Protein AF-A0A2D0N7J9-F1 (afdb_monomer)

Structure (mmCIF, N/CA/C/O backbone):
data_AF-A0A2D0N7J9-F1
#
_entry.id   AF-A0A2D0N7J9-F1
#
loop_
_atom_site.group_PDB
_atom_site.id
_atom_site.type_symbol
_atom_site.label_a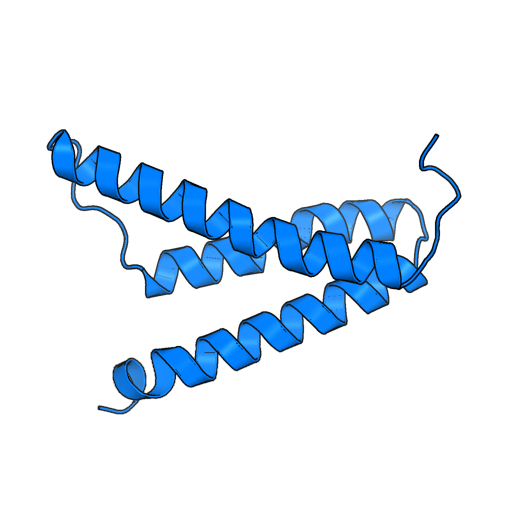tom_id
_atom_site.label_alt_id
_atom_site.label_comp_id
_atom_site.label_asym_id
_atom_site.label_entity_id
_atom_site.label_seq_id
_atom_site.pdbx_PDB_ins_code
_atom_site.Cartn_x
_atom_site.Cartn_y
_atom_site.Cartn_z
_atom_site.occupancy
_atom_site.B_iso_or_equiv
_atom_site.auth_seq_id
_atom_site.auth_comp_id
_atom_site.auth_asym_id
_atom_site.auth_atom_id
_atom_site.pdbx_PDB_model_num
ATOM 1 N N . MET A 1 1 ? -15.331 15.278 10.951 1.00 44.44 1 MET A N 1
ATOM 2 C CA . MET A 1 1 ? -16.546 14.466 11.212 1.00 44.44 1 MET A CA 1
ATOM 3 C C . MET A 1 1 ? -16.337 12.933 11.161 1.00 44.44 1 MET A C 1
ATOM 5 O O . MET A 1 1 ? -17.309 12.206 11.298 1.00 44.44 1 MET A O 1
ATOM 9 N N . LEU A 1 2 ? -15.106 12.401 11.024 1.00 53.06 2 LEU A N 1
ATOM 10 C CA . LEU A 1 2 ? -14.839 10.944 10.914 1.00 53.06 2 LEU A CA 1
ATOM 11 C C . LEU A 1 2 ? -14.427 10.249 12.234 1.00 53.06 2 LEU A C 1
ATOM 13 O O . LEU A 1 2 ? -14.124 9.061 12.228 1.00 53.06 2 LEU A O 1
ATOM 17 N N . LYS A 1 3 ? -14.395 10.970 13.365 1.00 51.78 3 LYS A N 1
ATOM 18 C CA . LYS A 1 3 ? -13.728 10.524 14.606 1.00 51.78 3 LYS A CA 1
ATOM 19 C C . LYS A 1 3 ? -14.392 9.315 15.303 1.00 51.78 3 LYS A C 1
ATOM 21 O O . LYS A 1 3 ? -13.697 8.631 16.035 1.00 51.78 3 LYS A O 1
ATOM 26 N N . ASN A 1 4 ? -15.661 8.995 15.013 1.00 55.97 4 ASN A N 1
ATOM 27 C CA . ASN A 1 4 ? -16.409 7.923 15.702 1.00 55.97 4 ASN A CA 1
ATOM 28 C C . ASN A 1 4 ? -16.928 6.783 14.806 1.00 55.97 4 ASN A C 1
ATOM 30 O O . ASN A 1 4 ? -17.618 5.902 15.307 1.00 55.97 4 ASN A O 1
ATOM 34 N N . ARG A 1 5 ? -16.627 6.752 13.499 1.00 63.94 5 ARG A N 1
ATOM 35 C CA . ARG A 1 5 ? -17.115 5.657 12.639 1.00 63.94 5 ARG A CA 1
ATOM 36 C C . ARG A 1 5 ? -16.149 4.474 12.664 1.00 63.94 5 ARG A C 1
ATOM 38 O O . ARG A 1 5 ? -15.282 4.350 11.803 1.00 63.94 5 ARG A O 1
ATOM 45 N N . ASN A 1 6 ? -16.271 3.653 13.701 1.00 74.94 6 ASN A N 1
ATOM 46 C CA . ASN A 1 6 ? -15.563 2.382 13.838 1.00 74.94 6 ASN A CA 1
ATOM 47 C C . ASN A 1 6 ? -16.386 1.255 13.198 1.00 74.94 6 ASN A C 1
ATOM 49 O O . ASN A 1 6 ? -16.875 0.365 13.885 1.00 74.94 6 ASN A O 1
ATOM 53 N N . GLU A 1 7 ? -16.569 1.333 11.883 1.00 85.69 7 GLU A N 1
ATOM 54 C CA . GLU A 1 7 ? -17.366 0.373 11.122 1.00 85.69 7 GLU A CA 1
ATOM 55 C C . GLU A 1 7 ? -16.453 -0.477 10.244 1.00 85.69 7 GLU A C 1
ATOM 57 O O . GLU A 1 7 ? -15.610 0.059 9.518 1.00 85.69 7 GLU A O 1
ATOM 62 N N . ILE A 1 8 ? -16.663 -1.797 10.243 1.00 86.69 8 ILE A N 1
ATOM 63 C CA . ILE A 1 8 ? -15.895 -2.737 9.406 1.00 86.69 8 ILE A CA 1
ATOM 64 C C . ILE A 1 8 ? -15.914 -2.306 7.934 1.00 86.69 8 ILE A C 1
ATOM 66 O O . ILE A 1 8 ? -14.876 -2.323 7.274 1.00 86.69 8 ILE A O 1
ATOM 70 N N . TRP A 1 9 ? -17.068 -1.853 7.433 1.00 87.50 9 TRP A N 1
ATOM 71 C CA . TRP A 1 9 ? -17.249 -1.430 6.042 1.00 87.50 9 TRP A CA 1
ATOM 72 C C . TRP A 1 9 ? -16.318 -0.296 5.611 1.00 87.50 9 TRP A C 1
ATOM 74 O O . TRP A 1 9 ? -15.869 -0.287 4.469 1.00 87.50 9 TRP A O 1
ATOM 84 N N . ILE A 1 10 ? -15.968 0.628 6.511 1.00 88.38 10 ILE A N 1
ATOM 85 C CA . ILE A 1 10 ? -15.011 1.700 6.195 1.00 88.38 10 ILE A CA 1
ATOM 86 C C . ILE A 1 10 ? -13.627 1.102 5.960 1.00 88.38 10 ILE A C 1
ATOM 88 O O . ILE A 1 10 ? -12.955 1.458 4.996 1.00 88.38 10 ILE A O 1
ATOM 92 N N . GLY A 1 11 ? -13.232 0.156 6.811 1.00 87.06 11 GLY A N 1
ATOM 93 C CA . GLY A 1 11 ? -12.014 -0.625 6.635 1.00 87.06 11 GLY A CA 1
ATOM 94 C C . GLY A 1 11 ? -11.969 -1.363 5.304 1.00 87.06 11 GLY A C 1
ATOM 95 O O . GLY A 1 11 ? -10.961 -1.301 4.607 1.00 87.06 11 GLY A O 1
ATOM 96 N N . LEU A 1 12 ? -13.078 -2.013 4.938 1.00 90.00 12 LEU A N 1
ATOM 97 C CA . LEU A 1 12 ? -13.203 -2.748 3.679 1.00 90.00 12 LEU A CA 1
ATOM 98 C C . LEU A 1 12 ? -13.042 -1.819 2.469 1.00 90.00 12 LEU A C 1
ATOM 100 O O . LEU A 1 12 ? -12.226 -2.079 1.591 1.00 90.00 12 LEU A O 1
ATOM 104 N N . VAL A 1 13 ? -13.779 -0.708 2.434 1.00 92.06 13 VAL A N 1
ATOM 105 C CA . VAL A 1 13 ? -13.733 0.234 1.307 1.00 92.06 13 VAL A CA 1
ATOM 106 C C . VAL A 1 13 ? -12.350 0.869 1.179 1.00 92.06 13 VAL A C 1
ATOM 108 O 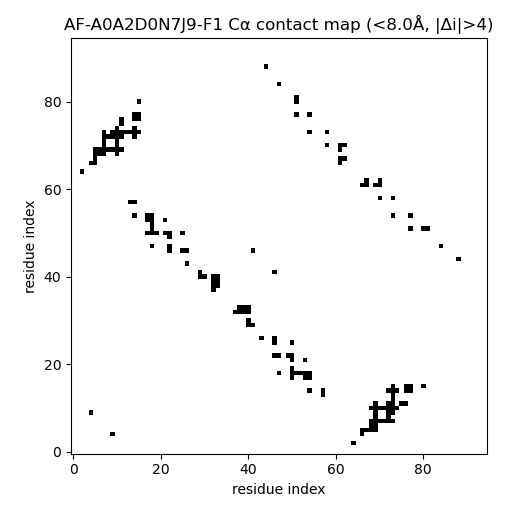O . VAL A 1 13 ? -11.812 0.937 0.079 1.00 92.06 13 VAL A O 1
ATOM 111 N N . VAL A 1 14 ? -11.742 1.293 2.289 1.00 90.94 14 VAL A N 1
ATOM 112 C CA . VAL A 1 14 ? -10.398 1.892 2.272 1.00 90.94 14 VAL A CA 1
ATOM 113 C C . VAL A 1 14 ? -9.345 0.864 1.860 1.00 90.94 14 VAL A C 1
ATOM 115 O O . VAL A 1 14 ? -8.519 1.162 1.003 1.00 90.94 14 VAL A O 1
ATOM 118 N N . GLY A 1 15 ? -9.401 -0.348 2.418 1.00 88.75 15 GLY A N 1
ATOM 119 C CA . GLY A 1 15 ? -8.471 -1.429 2.092 1.00 88.75 15 GLY A CA 1
ATOM 120 C C . GLY A 1 15 ? -8.609 -1.949 0.660 1.00 88.75 15 GLY A C 1
ATOM 121 O O . GLY A 1 15 ? -7.659 -2.542 0.155 1.00 88.75 15 GLY A O 1
ATOM 122 N N . LEU A 1 16 ? -9.758 -1.712 0.013 1.00 91.62 16 LEU A N 1
ATOM 123 C CA . LEU A 1 16 ? -9.999 -2.033 -1.392 1.00 91.62 16 LEU A CA 1
ATOM 124 C C . LEU A 1 16 ? -9.552 -0.900 -2.332 1.00 91.62 16 LEU A C 1
ATOM 126 O O . LEU A 1 16 ? -8.809 -1.119 -3.286 1.00 91.62 16 LEU A O 1
ATOM 130 N N . LEU A 1 17 ? -10.022 0.321 -2.073 1.00 92.94 17 LEU A N 1
ATOM 131 C CA . LEU A 1 17 ? -9.806 1.456 -2.969 1.00 92.94 17 LEU A CA 1
ATOM 132 C C . LEU A 1 17 ? -8.354 1.922 -2.970 1.00 92.94 17 LEU A C 1
ATOM 134 O O . LEU A 1 17 ? -7.849 2.313 -4.020 1.00 92.94 17 LEU A O 1
ATOM 138 N N . LEU A 1 18 ? -7.679 1.892 -1.819 1.00 92.44 18 LEU A N 1
ATOM 139 C CA . LEU A 1 18 ? -6.329 2.431 -1.716 1.00 92.44 18 LEU A CA 1
ATOM 140 C C . LEU A 1 18 ? -5.317 1.634 -2.563 1.00 92.44 18 LEU A C 1
ATOM 142 O O . LEU A 1 18 ? -4.617 2.270 -3.353 1.00 92.44 18 LEU A O 1
ATOM 146 N N . PRO A 1 19 ? -5.257 0.285 -2.506 1.00 90.94 19 PRO A N 1
ATOM 147 C CA . PRO A 1 19 ? -4.375 -0.481 -3.384 1.00 90.94 19 PRO A CA 1
ATOM 148 C C . PRO A 1 19 ? -4.795 -0.392 -4.849 1.00 90.94 19 PRO A C 1
ATOM 150 O O . PRO A 1 19 ? -3.934 -0.310 -5.718 1.00 90.94 19 PRO A O 1
ATOM 153 N N . PHE A 1 20 ? -6.100 -0.361 -5.141 1.00 91.81 20 PHE A N 1
ATOM 154 C CA . PHE A 1 20 ? -6.596 -0.251 -6.514 1.00 91.81 20 PHE A CA 1
ATOM 155 C C . PHE A 1 20 ? -6.142 1.051 -7.186 1.00 91.81 20 PHE A C 1
ATOM 157 O O . PHE A 1 20 ? -5.503 1.033 -8.239 1.00 91.81 20 PHE A O 1
ATOM 164 N N . VAL A 1 21 ? -6.429 2.185 -6.544 1.00 94.62 21 VAL A N 1
ATOM 165 C CA . VAL A 1 21 ? -6.048 3.511 -7.044 1.00 94.62 21 VAL A CA 1
ATOM 166 C C . VAL A 1 21 ? -4.530 3.672 -7.014 1.00 94.62 21 VAL A C 1
ATOM 168 O O . VAL A 1 21 ? -3.946 4.162 -7.977 1.00 94.62 21 VAL A O 1
ATOM 171 N N . GLY A 1 22 ? -3.873 3.208 -5.948 1.00 92.94 22 GLY A N 1
ATOM 172 C CA . GLY A 1 22 ? -2.420 3.238 -5.822 1.00 92.94 22 GLY A CA 1
ATOM 173 C C . GLY A 1 22 ? -1.717 2.489 -6.953 1.00 92.94 22 GLY A C 1
ATOM 174 O O . GLY A 1 22 ? -0.780 3.018 -7.544 1.00 92.94 22 GLY A O 1
ATOM 175 N N . TYR A 1 23 ? -2.204 1.301 -7.316 1.00 93.25 23 TYR A N 1
ATOM 176 C CA . TYR A 1 23 ? -1.661 0.531 -8.432 1.00 93.25 23 TYR A CA 1
ATOM 177 C C . TYR A 1 23 ? -1.848 1.244 -9.775 1.00 93.25 23 TYR A C 1
ATOM 179 O O . TYR A 1 23 ? -0.895 1.345 -10.544 1.00 93.25 23 TYR A O 1
ATOM 187 N N . ALA A 1 24 ? -3.041 1.787 -10.043 1.00 93.75 24 ALA A N 1
ATOM 188 C CA . ALA A 1 24 ? -3.315 2.513 -11.284 1.00 93.75 24 ALA A CA 1
ATOM 189 C C . ALA A 1 24 ? -2.414 3.751 -11.449 1.00 93.75 24 ALA A C 1
ATOM 191 O O . ALA A 1 24 ? -1.882 3.999 -12.534 1.00 93.75 24 ALA A O 1
ATOM 192 N N . LEU A 1 25 ? -2.197 4.502 -10.363 1.00 94.94 25 LEU A N 1
ATOM 193 C CA . LEU A 1 25 ? -1.288 5.650 -10.351 1.00 94.94 25 LEU A CA 1
ATOM 194 C C . LEU A 1 25 ? 0.169 5.231 -10.564 1.00 94.94 25 LEU A C 1
ATOM 196 O O . LEU A 1 25 ? 0.872 5.850 -11.359 1.00 94.94 25 LEU A O 1
ATOM 200 N N . LEU A 1 26 ? 0.618 4.169 -9.890 1.00 93.81 26 LEU A N 1
ATOM 201 C CA . LEU A 1 26 ? 1.972 3.639 -10.045 1.00 93.81 26 LEU A CA 1
ATOM 202 C C . LEU A 1 26 ? 2.240 3.134 -11.466 1.00 93.81 26 LEU A C 1
ATOM 204 O O . LEU A 1 26 ? 3.325 3.363 -11.999 1.00 93.81 26 LEU A O 1
ATOM 208 N N . LEU A 1 27 ? 1.258 2.476 -12.085 1.00 93.88 27 LEU A N 1
ATOM 209 C CA . LEU A 1 27 ? 1.352 2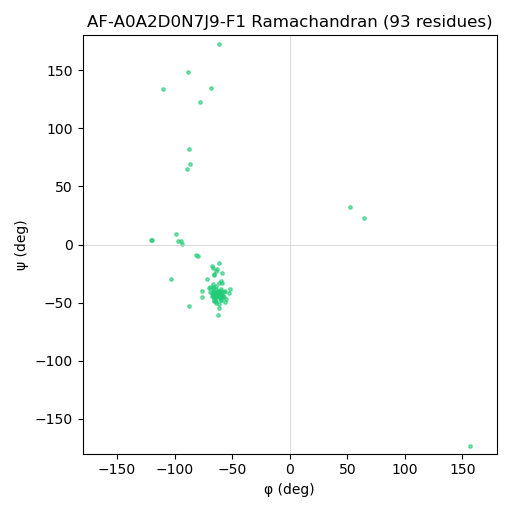.018 -13.468 1.00 93.88 27 LEU A CA 1
ATOM 210 C C . LEU A 1 27 ? 1.460 3.208 -14.424 1.00 93.88 27 LEU A C 1
ATOM 212 O O . LEU A 1 27 ? 2.400 3.276 -15.207 1.00 93.88 27 LEU A O 1
ATOM 216 N N . SER A 1 28 ? 0.577 4.197 -14.268 1.00 93.75 28 SER A N 1
ATOM 217 C CA . SER A 1 28 ? 0.588 5.421 -15.080 1.00 93.75 28 SER A CA 1
ATOM 218 C C . SER A 1 28 ? 1.911 6.187 -14.947 1.00 93.75 28 SER A C 1
ATOM 220 O O . SER A 1 28 ? 2.447 6.691 -15.931 1.00 93.75 28 SER A O 1
ATOM 222 N N . ALA A 1 29 ? 2.470 6.252 -13.734 1.00 93.44 29 ALA A N 1
ATOM 223 C CA . ALA A 1 29 ? 3.769 6.868 -13.483 1.00 93.44 29 ALA A CA 1
ATOM 224 C C . ALA A 1 29 ? 4.915 6.086 -14.146 1.00 93.44 29 ALA A C 1
ATOM 226 O O . ALA A 1 29 ? 5.818 6.686 -14.727 1.00 93.44 29 ALA A O 1
ATOM 227 N N . SER A 1 30 ? 4.870 4.753 -14.095 1.00 92.69 30 SER A N 1
ATOM 228 C CA . SER A 1 30 ? 5.841 3.894 -14.777 1.00 92.69 30 SER A CA 1
ATOM 229 C C . SER A 1 30 ? 5.782 4.064 -16.297 1.00 92.69 30 SER A C 1
ATOM 231 O O . SER A 1 30 ? 6.824 4.215 -16.934 1.00 92.69 30 SER A O 1
ATOM 233 N N . ASP A 1 31 ? 4.583 4.101 -16.875 1.00 92.81 31 ASP A N 1
ATOM 234 C CA . ASP A 1 31 ? 4.387 4.312 -18.311 1.00 92.81 31 ASP A CA 1
ATOM 235 C C . ASP A 1 31 ? 4.867 5.701 -18.740 1.00 92.81 31 ASP A C 1
ATOM 237 O O . ASP A 1 31 ? 5.507 5.850 -19.780 1.00 92.81 31 ASP A O 1
ATOM 241 N N . TYR A 1 32 ? 4.635 6.724 -17.914 1.00 94.00 32 TYR A N 1
ATOM 242 C CA . TYR A 1 32 ? 5.161 8.066 -18.153 1.00 94.00 32 TYR A CA 1
ATOM 243 C C . TYR A 1 32 ? 6.697 8.087 -18.203 1.00 94.00 32 TYR A C 1
ATOM 245 O O . TYR A 1 32 ? 7.266 8.731 -19.084 1.00 94.00 32 TYR A O 1
ATOM 253 N N . ILE A 1 33 ? 7.376 7.364 -17.304 1.00 93.12 33 ILE A N 1
ATOM 254 C CA . ILE A 1 33 ? 8.846 7.248 -17.300 1.00 93.12 33 ILE A CA 1
ATOM 255 C C . ILE A 1 33 ? 9.346 6.619 -18.606 1.00 93.12 33 ILE A C 1
ATOM 257 O O . ILE A 1 33 ? 10.284 7.143 -19.210 1.00 93.12 33 ILE A O 1
ATOM 261 N N . ILE A 1 34 ? 8.702 5.535 -19.053 1.00 92.81 34 ILE A N 1
ATOM 262 C CA . ILE A 1 34 ? 9.062 4.826 -20.289 1.00 92.81 34 ILE A CA 1
ATOM 263 C C . ILE A 1 34 ? 8.851 5.734 -21.507 1.00 92.81 34 ILE A C 1
ATOM 265 O O . ILE A 1 34 ? 9.769 5.919 -22.302 1.00 92.81 34 ILE A O 1
ATOM 269 N N . ASN A 1 35 ? 7.673 6.350 -21.629 1.00 93.88 35 ASN A N 1
ATOM 270 C CA . ASN A 1 35 ? 7.300 7.157 -22.795 1.00 93.88 35 ASN A CA 1
AT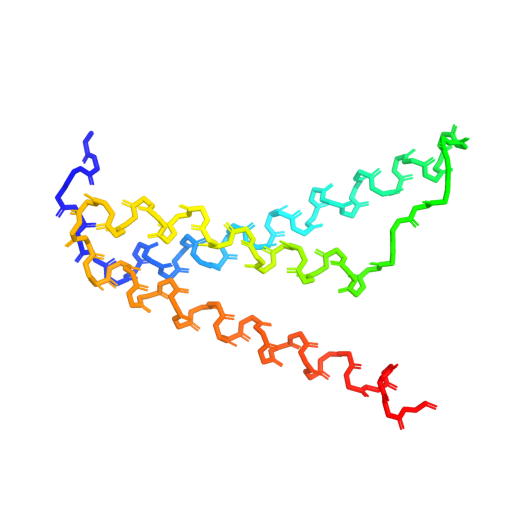OM 271 C C . ASN A 1 35 ? 8.145 8.430 -22.954 1.00 93.88 35 ASN A C 1
ATOM 273 O O . ASN A 1 35 ? 8.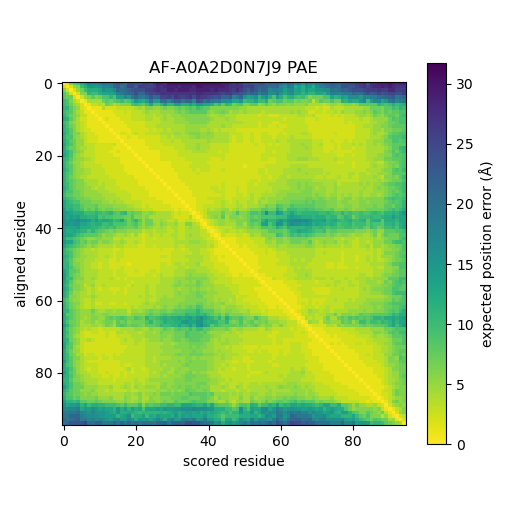298 8.928 -24.066 1.00 93.88 35 ASN A O 1
ATOM 277 N N . ASN A 1 36 ? 8.712 8.949 -21.862 1.00 95.12 36 ASN A N 1
ATOM 278 C CA . ASN A 1 36 ? 9.578 10.130 -21.881 1.00 95.12 36 ASN A CA 1
ATOM 279 C C . ASN A 1 36 ? 11.078 9.785 -21.868 1.00 95.12 36 ASN A C 1
ATOM 281 O O . ASN A 1 36 ? 11.898 10.684 -21.697 1.00 95.12 36 ASN A O 1
ATOM 285 N N . ASN A 1 37 ? 11.456 8.508 -22.028 1.00 89.94 37 ASN A N 1
ATOM 286 C CA . ASN A 1 37 ? 12.848 8.039 -21.944 1.00 89.94 37 ASN A CA 1
ATOM 287 C C . ASN A 1 37 ? 13.573 8.477 -20.652 1.00 89.94 37 ASN A C 1
ATOM 289 O O . ASN A 1 37 ? 14.783 8.698 -20.649 1.00 89.94 37 ASN A O 1
ATOM 293 N N . LEU A 1 38 ? 12.843 8.596 -19.537 1.00 90.62 38 LEU A N 1
ATOM 294 C CA . LEU A 1 38 ? 13.402 9.009 -18.240 1.00 90.62 38 LEU A CA 1
ATOM 295 C C . LEU A 1 38 ? 14.088 7.849 -17.498 1.00 90.62 38 LEU A C 1
ATOM 297 O O . LEU A 1 38 ? 14.734 8.061 -16.474 1.00 90.62 38 LEU A O 1
ATOM 301 N N . GLY A 1 39 ? 13.944 6.621 -18.000 1.00 89.25 39 GLY A N 1
ATOM 302 C CA . GLY A 1 39 ? 14.561 5.418 -17.457 1.00 89.25 39 GLY A CA 1
ATOM 303 C C . GLY A 1 39 ? 13.797 4.154 -17.842 1.00 89.25 39 GLY A C 1
ATOM 304 O O . GLY A 1 39 ? 12.840 4.188 -18.615 1.00 89.25 39 GLY A O 1
ATOM 305 N N . SER A 1 40 ? 14.203 3.021 -17.271 1.00 81.75 40 SER A N 1
ATOM 306 C CA . SER A 1 40 ? 13.426 1.785 -17.350 1.00 81.75 40 SER A CA 1
ATOM 307 C C . SER A 1 40 ? 12.266 1.846 -16.354 1.00 81.75 40 SER A C 1
ATOM 309 O O . SER A 1 40 ? 12.507 2.007 -15.155 1.00 81.75 40 SER A O 1
ATOM 311 N N . GLY A 1 41 ? 11.026 1.701 -16.824 1.00 86.00 41 GLY A N 1
ATOM 312 C CA . GLY A 1 41 ? 9.859 1.617 -15.944 1.00 86.00 41 GLY A CA 1
ATOM 313 C C . GLY A 1 41 ? 9.903 0.413 -14.995 1.00 86.00 41 GLY A C 1
ATOM 314 O O . GLY A 1 41 ? 10.768 -0.464 -15.076 1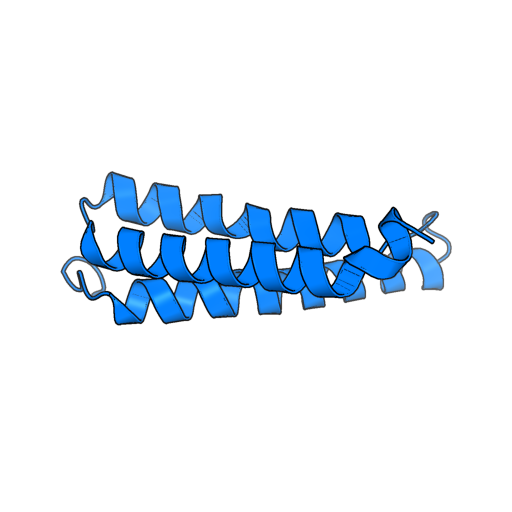.00 86.00 41 GLY A O 1
ATOM 315 N N . PHE A 1 42 ? 8.951 0.359 -14.071 1.00 88.50 42 PHE A N 1
ATOM 316 C CA . PHE A 1 42 ? 8.876 -0.688 -13.059 1.00 88.50 42 PHE A CA 1
ATOM 317 C C . PHE A 1 42 ? 8.088 -1.900 -13.550 1.00 88.50 42 PHE A C 1
ATOM 319 O O . PHE A 1 42 ? 7.122 -1.795 -14.302 1.00 88.50 42 PHE A O 1
ATOM 326 N N . ARG A 1 43 ? 8.468 -3.089 -13.069 1.00 87.38 43 ARG A N 1
ATOM 327 C CA . ARG A 1 43 ? 7.727 -4.315 -13.383 1.00 87.38 43 ARG A CA 1
ATOM 328 C C . ARG A 1 43 ? 6.345 -4.283 -12.704 1.00 87.38 43 ARG A C 1
ATOM 330 O O . ARG A 1 43 ? 6.298 -4.053 -11.491 1.00 87.38 43 ARG A O 1
ATOM 337 N N . PRO A 1 44 ? 5.253 -4.643 -13.406 1.00 86.56 44 PRO A N 1
ATOM 338 C CA . PRO A 1 44 ? 3.894 -4.651 -12.847 1.00 86.56 44 PRO A CA 1
A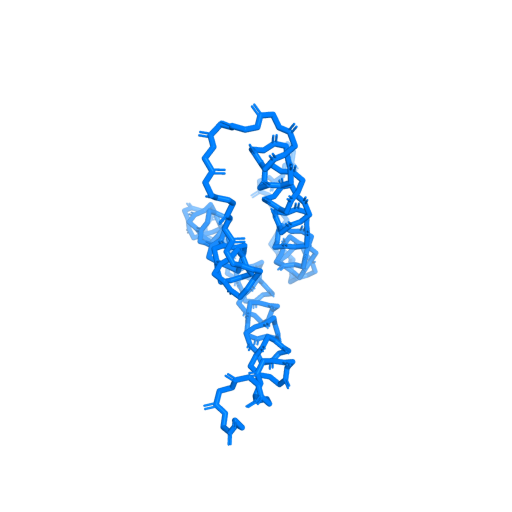TOM 339 C C . PRO A 1 44 ? 3.764 -5.435 -11.533 1.00 86.56 44 PRO A C 1
ATOM 341 O O . PRO A 1 44 ? 3.116 -4.989 -10.591 1.00 86.56 44 PRO A O 1
ATOM 344 N N . ARG A 1 45 ? 4.474 -6.566 -11.419 1.00 84.56 45 ARG A N 1
ATOM 345 C CA . ARG A 1 45 ? 4.523 -7.393 -10.201 1.00 84.56 45 ARG A CA 1
ATOM 346 C C . ARG A 1 45 ? 5.000 -6.627 -8.959 1.00 84.56 45 ARG A C 1
ATOM 348 O O . ARG A 1 45 ? 4.439 -6.795 -7.882 1.00 84.56 45 ARG A O 1
ATOM 355 N N . SER A 1 46 ? 6.013 -5.774 -9.115 1.00 88.88 46 SER A N 1
ATOM 356 C CA . SER A 1 46 ? 6.596 -4.985 -8.026 1.00 88.88 46 SER A CA 1
ATOM 357 C C . SER A 1 46 ? 5.690 -3.812 -7.667 1.00 88.88 46 SER A C 1
ATOM 359 O O . SER A 1 46 ? 5.477 -3.549 -6.488 1.00 88.88 46 SER A O 1
ATOM 361 N N . LEU A 1 47 ? 5.099 -3.160 -8.674 1.00 90.94 47 LEU A N 1
ATOM 362 C CA . LEU A 1 47 ? 4.124 -2.089 -8.467 1.00 90.94 47 LEU A CA 1
ATOM 363 C C . LEU A 1 47 ? 2.891 -2.582 -7.708 1.00 90.94 47 LEU A C 1
ATOM 365 O O . LEU A 1 47 ? 2.404 -1.891 -6.819 1.00 90.94 47 LEU A O 1
ATOM 369 N N . ALA A 1 48 ? 2.418 -3.790 -8.010 1.00 88.19 48 ALA A N 1
ATOM 370 C CA . ALA A 1 48 ? 1.279 -4.377 -7.320 1.00 88.19 48 ALA A CA 1
ATOM 371 C C . ALA A 1 48 ? 1.583 -4.680 -5.841 1.00 88.19 48 ALA A C 1
ATOM 373 O O . ALA A 1 48 ? 0.758 -4.374 -4.986 1.00 88.19 48 ALA A O 1
ATOM 374 N N . LEU A 1 49 ? 2.782 -5.178 -5.508 1.00 89.25 49 LEU A N 1
ATOM 375 C CA . LEU A 1 49 ? 3.200 -5.334 -4.106 1.00 89.25 49 LEU A CA 1
ATOM 376 C C . LEU A 1 49 ? 3.278 -3.987 -3.377 1.00 89.25 49 LEU A C 1
ATOM 378 O O . LEU A 1 49 ? 2.769 -3.863 -2.266 1.00 89.25 49 LEU A O 1
ATOM 382 N N . ILE A 1 50 ? 3.865 -2.966 -4.010 1.00 91.31 50 ILE A N 1
ATOM 383 C CA . ILE A 1 50 ? 3.937 -1.613 -3.439 1.00 91.31 50 ILE A CA 1
ATOM 384 C C . ILE A 1 50 ? 2.527 -1.066 -3.193 1.00 91.31 50 ILE A C 1
ATOM 386 O O . ILE A 1 50 ? 2.266 -0.506 -2.130 1.00 91.31 50 ILE A O 1
ATOM 390 N N . ALA A 1 51 ? 1.603 -1.277 -4.131 1.00 91.19 51 ALA A N 1
ATOM 391 C CA . ALA A 1 51 ? 0.219 -0.851 -3.994 1.00 91.19 51 ALA A CA 1
ATOM 392 C C . ALA A 1 51 ? -0.494 -1.534 -2.815 1.00 91.19 51 ALA A C 1
ATOM 394 O O . ALA A 1 51 ? -1.192 -0.864 -2.059 1.00 91.19 51 ALA A O 1
ATOM 395 N N . VAL A 1 52 ? -0.276 -2.835 -2.599 1.00 90.12 52 VAL A N 1
ATOM 396 C CA . VAL A 1 52 ? -0.795 -3.547 -1.416 1.00 90.12 52 VAL A CA 1
ATOM 397 C C . V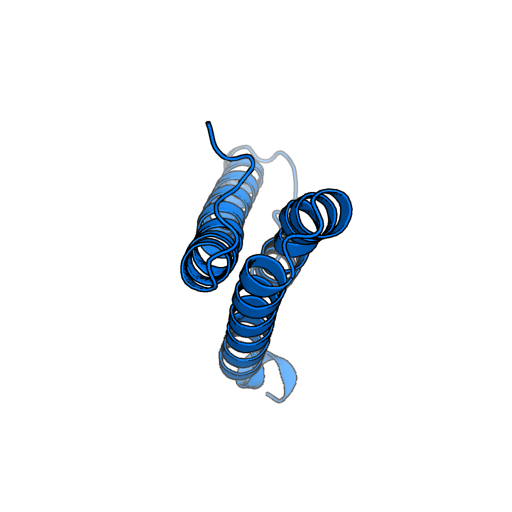AL A 1 52 ? -0.193 -2.972 -0.129 1.00 90.12 52 VAL A C 1
ATOM 399 O O . VAL A 1 52 ? -0.915 -2.738 0.841 1.00 90.12 52 VAL A O 1
ATOM 402 N N . CYS A 1 53 ? 1.107 -2.663 -0.125 1.00 90.81 53 CYS A N 1
ATOM 403 C CA . CYS A 1 53 ? 1.787 -2.050 1.019 1.00 90.81 53 CYS A CA 1
ATOM 404 C C . CYS A 1 53 ? 1.256 -0.652 1.376 1.00 90.81 53 CYS A C 1
ATOM 406 O O . CYS A 1 53 ? 1.403 -0.232 2.525 1.00 90.81 53 CYS A O 1
ATOM 408 N N . LEU A 1 54 ? 0.587 0.061 0.461 1.00 90.75 54 LEU A N 1
ATOM 409 C CA . LEU A 1 54 ? -0.041 1.348 0.786 1.00 90.75 54 LEU A CA 1
ATOM 410 C C . LEU A 1 54 ? -1.086 1.220 1.901 1.00 90.75 54 LEU A C 1
ATOM 412 O O . LEU A 1 54 ? -1.285 2.185 2.638 1.00 90.75 54 LEU A O 1
ATOM 416 N N . ASN A 1 55 ? -1.680 0.037 2.110 1.00 89.88 55 ASN A N 1
ATOM 417 C CA . ASN A 1 55 ? -2.609 -0.211 3.218 1.00 89.88 55 ASN A CA 1
ATOM 418 C C . ASN A 1 55 ? -1.973 -0.036 4.609 1.00 89.88 55 ASN A C 1
ATOM 420 O O . ASN A 1 55 ? -2.697 0.160 5.585 1.00 89.88 55 ASN A O 1
ATOM 424 N N . ILE A 1 56 ? -0.641 0.001 4.727 1.00 90.00 56 ILE A N 1
ATOM 425 C CA . ILE A 1 56 ? 0.042 0.330 5.989 1.00 90.00 56 ILE A CA 1
ATOM 426 C C . ILE A 1 56 ? -0.313 1.753 6.460 1.00 90.00 56 ILE A C 1
ATOM 428 O O . ILE A 1 56 ? -0.437 1.999 7.661 1.00 90.00 56 ILE A O 1
ATOM 432 N N . ILE A 1 57 ? -0.546 2.686 5.531 1.00 91.50 57 ILE A N 1
ATOM 433 C CA . ILE A 1 57 ? -0.889 4.079 5.843 1.00 91.50 57 ILE A CA 1
ATOM 434 C C . ILE A 1 57 ? -2.217 4.162 6.621 1.00 91.50 57 ILE A C 1
ATOM 436 O O . ILE A 1 57 ? -2.203 4.628 7.766 1.00 91.50 57 ILE A O 1
ATOM 440 N N . PRO A 1 58 ? -3.367 3.698 6.087 1.00 87.75 58 PRO A N 1
ATOM 441 C CA . PRO A 1 58 ? -4.618 3.704 6.836 1.00 87.75 58 PRO A CA 1
ATOM 442 C C . PRO A 1 58 ? -4.585 2.760 8.041 1.00 87.75 58 PRO A C 1
ATOM 444 O O . PRO A 1 58 ? -5.266 3.043 9.023 1.00 87.75 58 PRO A O 1
ATOM 447 N N . MET A 1 59 ? -3.771 1.696 8.029 1.00 88.94 59 MET A N 1
ATOM 448 C CA . MET A 1 59 ? -3.585 0.830 9.198 1.00 88.94 59 MET A CA 1
ATOM 449 C C . MET A 1 59 ? -3.047 1.614 10.402 1.00 88.94 59 MET A C 1
ATOM 451 O O . MET A 1 59 ? -3.637 1.549 11.481 1.00 88.94 59 MET A O 1
ATOM 455 N N . ASN A 1 60 ? -2.002 2.426 10.214 1.00 89.81 60 ASN A N 1
ATOM 456 C CA . ASN A 1 60 ? -1.458 3.286 11.271 1.00 89.81 60 ASN A CA 1
ATOM 457 C C . ASN A 1 60 ? -2.468 4.355 11.730 1.00 89.81 60 ASN A C 1
ATOM 459 O O . ASN A 1 60 ? -2.570 4.667 12.921 1.00 89.81 60 ASN A O 1
ATOM 463 N N . VAL A 1 61 ? -3.273 4.892 10.807 1.00 88.94 61 VAL A N 1
ATOM 464 C CA . VAL A 1 61 ? -4.333 5.860 11.140 1.00 88.94 61 VAL A CA 1
ATOM 465 C C . VAL A 1 61 ? -5.453 5.213 11.962 1.00 88.94 61 VAL A C 1
ATOM 467 O O . VAL A 1 61 ? -5.896 5.795 12.950 1.00 88.94 61 VAL A O 1
ATOM 470 N N . PHE A 1 62 ? -5.917 4.017 11.600 1.00 87.12 62 PHE A N 1
ATOM 471 C CA . PHE A 1 62 ? -6.955 3.310 12.355 1.00 87.12 62 PHE A CA 1
ATOM 472 C C . PHE A 1 62 ? -6.450 2.824 13.713 1.00 87.12 62 PHE A C 1
ATOM 474 O O . PHE A 1 62 ? -7.186 2.918 14.698 1.00 87.12 62 PHE A O 1
ATOM 481 N N . MET A 1 63 ? -5.191 2.387 13.789 1.00 86.62 63 MET A N 1
ATOM 482 C CA . MET A 1 63 ? -4.554 1.960 15.033 1.00 86.62 63 MET A CA 1
ATOM 483 C C . MET A 1 63 ? -4.414 3.122 16.024 1.00 86.62 63 MET A C 1
ATOM 485 O O . MET A 1 63 ? -4.862 3.006 17.162 1.00 86.62 63 MET A O 1
ATOM 489 N N . SER A 1 64 ? -3.902 4.278 15.583 1.00 86.88 64 SER A N 1
ATOM 490 C CA . SER A 1 64 ? -3.776 5.476 16.436 1.00 86.88 64 SER A CA 1
ATOM 491 C C . SER A 1 64 ? -5.119 6.044 16.911 1.00 86.88 64 SER A C 1
ATOM 493 O O . SER A 1 64 ? -5.183 6.716 17.937 1.00 86.88 64 SER A O 1
ATOM 495 N N . ARG A 1 65 ? -6.211 5.758 16.191 1.00 86.25 65 ARG A N 1
ATOM 496 C CA . ARG A 1 65 ? -7.577 6.175 16.548 1.00 86.25 65 ARG A CA 1
ATOM 497 C C . ARG A 1 65 ? -8.358 5.128 17.347 1.00 86.25 65 ARG A C 1
ATOM 499 O O . ARG A 1 65 ? -9.526 5.369 17.643 1.00 86.25 65 ARG A O 1
ATOM 506 N N . GLY A 1 66 ? -7.767 3.973 17.662 1.00 83.81 66 GLY A N 1
ATOM 507 C CA . GLY A 1 66 ? -8.455 2.883 18.364 1.00 83.81 66 GLY A CA 1
ATOM 508 C C . GLY A 1 66 ? -9.618 2.263 17.574 1.00 83.81 66 GLY A C 1
ATOM 509 O 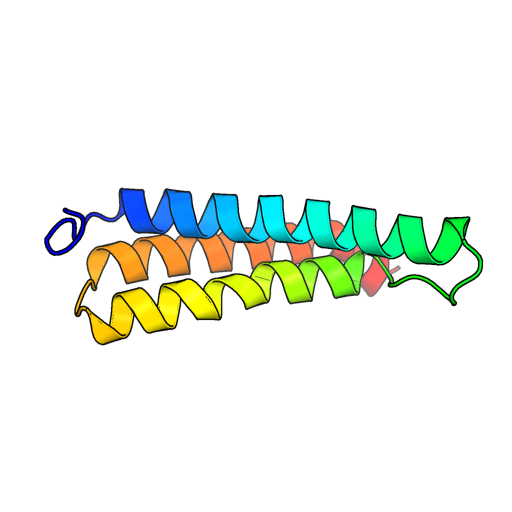O . GLY A 1 66 ? -10.526 1.678 18.162 1.00 83.81 66 GLY A O 1
ATOM 510 N N . GLN A 1 67 ? -9.629 2.388 16.240 1.00 83.81 67 GLN A N 1
ATOM 511 C CA . GLN A 1 67 ? -10.719 1.915 15.377 1.00 83.81 67 GLN A CA 1
ATOM 512 C C . GLN A 1 67 ? -10.536 0.438 14.997 1.00 83.81 67 GLN A C 1
ATOM 514 O O . GLN A 1 67 ? -10.258 0.095 13.846 1.00 83.81 67 GLN A O 1
ATOM 519 N N . GLY A 1 68 ? -10.684 -0.450 15.983 1.00 84.25 68 GLY A N 1
ATOM 520 C CA . GLY A 1 68 ? -10.422 -1.884 15.820 1.00 84.25 68 GLY A CA 1
ATOM 521 C C . GLY A 1 68 ? -11.279 -2.587 14.756 1.00 84.25 68 GLY A C 1
ATOM 522 O O . GLY A 1 68 ? -10.797 -3.512 14.107 1.00 84.25 68 GLY A O 1
ATOM 523 N N . GLN A 1 69 ? -12.519 -2.147 14.521 1.00 86.19 69 GLN A N 1
ATOM 524 C CA . GLN A 1 69 ? -13.392 -2.753 13.508 1.00 86.19 69 GLN A CA 1
ATOM 525 C C . GLN A 1 69 ? -12.982 -2.331 12.096 1.00 86.19 69 GLN A C 1
ATOM 527 O O . GLN A 1 69 ? -12.823 -3.180 11.218 1.00 86.19 69 GLN A O 1
ATOM 532 N N . SER A 1 70 ? -12.712 -1.040 11.888 1.00 87.00 70 SER A N 1
ATOM 533 C CA . SER A 1 70 ? -12.163 -0.541 10.621 1.00 87.00 70 SER A CA 1
ATOM 534 C C . SER A 1 70 ? -10.809 -1.189 10.308 1.00 87.00 70 SER A C 1
ATOM 536 O O . SER A 1 70 ? -10.542 -1.564 9.171 1.00 87.00 70 SER A O 1
ATOM 538 N N . MET A 1 71 ? -9.966 -1.402 11.322 1.00 88.81 71 MET A N 1
ATOM 539 C CA . MET A 1 71 ? -8.695 -2.108 11.155 1.00 88.81 71 MET A CA 1
ATOM 540 C C . MET A 1 71 ? -8.897 -3.562 10.701 1.00 88.81 71 MET A C 1
ATOM 542 O O . MET A 1 71 ? -8.226 -4.004 9.773 1.00 88.81 71 MET A O 1
ATOM 546 N N . ARG A 1 72 ? -9.850 -4.301 11.288 1.00 88.94 72 ARG A N 1
ATOM 547 C CA . ARG A 1 72 ? -10.178 -5.673 10.854 1.00 88.94 72 ARG A CA 1
ATOM 548 C C . ARG A 1 72 ? -10.658 -5.720 9.405 1.00 88.94 72 ARG A C 1
ATOM 550 O O . ARG A 1 72 ? -10.181 -6.558 8.647 1.00 88.94 72 ARG A O 1
ATOM 557 N N . GLY A 1 73 ? -11.545 -4.804 9.007 1.00 90.25 73 GLY A N 1
ATOM 558 C CA . GLY A 1 73 ? -11.991 -4.694 7.614 1.00 90.25 73 GLY A CA 1
ATOM 559 C C . GLY A 1 73 ? -10.827 -4.436 6.649 1.00 90.25 73 GLY A C 1
ATOM 560 O O . GLY A 1 73 ? -10.702 -5.107 5.627 1.00 90.25 73 GLY A O 1
ATOM 561 N N . LEU A 1 74 ? -9.921 -3.525 7.011 1.00 91.94 74 LEU A N 1
ATOM 562 C CA . LEU A 1 74 ? -8.731 -3.226 6.214 1.00 91.94 74 LEU A CA 1
ATOM 563 C C . LEU A 1 74 ? -7.813 -4.452 6.058 1.00 91.94 74 LEU A C 1
ATOM 565 O O . LEU A 1 74 ? -7.341 -4.744 4.958 1.00 91.94 74 LEU A O 1
ATOM 569 N N . LEU A 1 75 ? -7.573 -5.185 7.148 1.00 90.69 75 LEU A N 1
ATOM 570 C CA . LEU A 1 75 ? -6.740 -6.389 7.135 1.00 90.69 75 LEU A CA 1
ATOM 571 C C . LEU A 1 75 ? -7.336 -7.484 6.248 1.00 90.69 75 LEU A C 1
ATOM 573 O O . LEU A 1 75 ? -6.609 -8.060 5.443 1.00 90.69 75 LEU A O 1
ATOM 577 N N . ILE A 1 76 ? -8.650 -7.722 6.339 1.00 92.75 76 ILE A N 1
ATOM 578 C CA . ILE A 1 76 ? -9.350 -8.694 5.486 1.00 92.75 76 ILE A CA 1
ATOM 579 C C . ILE A 1 76 ? -9.114 -8.360 4.011 1.00 92.75 76 ILE A C 1
ATOM 581 O O . ILE A 1 76 ? -8.685 -9.224 3.251 1.00 92.75 76 ILE A O 1
ATOM 585 N N . MET A 1 77 ? -9.310 -7.101 3.612 1.00 92.31 77 MET A N 1
ATOM 586 C CA . MET A 1 77 ? -9.106 -6.696 2.217 1.00 92.31 77 MET A CA 1
ATOM 587 C C . MET A 1 77 ? -7.646 -6.769 1.777 1.00 92.31 77 MET A C 1
ATOM 589 O O . MET A 1 77 ? -7.370 -7.142 0.641 1.00 92.31 77 MET A O 1
ATOM 593 N N . THR A 1 78 ? -6.702 -6.487 2.674 1.00 91.88 78 THR A N 1
ATOM 594 C CA . THR A 1 78 ? -5.267 -6.623 2.379 1.00 91.88 78 THR A CA 1
ATOM 595 C C . THR A 1 78 ? -4.893 -8.082 2.108 1.00 91.88 78 THR A C 1
ATOM 597 O O . THR A 1 78 ? -4.171 -8.363 1.154 1.00 91.88 78 THR A O 1
ATOM 600 N N . ILE A 1 79 ? -5.426 -9.019 2.900 1.00 92.25 79 ILE A N 1
ATOM 601 C CA . ILE A 1 79 ? -5.220 -10.460 2.694 1.00 92.25 79 ILE A CA 1
ATOM 602 C C . ILE A 1 79 ? -5.859 -10.909 1.378 1.00 92.25 79 ILE A C 1
ATOM 604 O O . ILE A 1 79 ? -5.207 -11.600 0.600 1.00 92.25 79 ILE A O 1
ATOM 608 N N . VAL A 1 80 ? -7.097 -10.488 1.097 1.00 93.25 80 VAL A N 1
ATOM 609 C CA . VAL A 1 80 ? -7.770 -10.786 -0.179 1.00 93.25 80 VAL A CA 1
ATOM 610 C C . VAL A 1 80 ? -6.920 -10.307 -1.355 1.00 93.25 80 VAL A C 1
ATOM 612 O O . VAL A 1 80 ? -6.669 -11.079 -2.276 1.00 93.25 80 VAL A O 1
ATOM 615 N N . TYR A 1 81 ? -6.402 -9.078 -1.300 1.00 89.19 81 TYR A N 1
ATOM 616 C CA . TYR A 1 81 ? -5.515 -8.551 -2.335 1.00 89.19 81 TYR A CA 1
ATOM 617 C C . TYR A 1 81 ? -4.229 -9.358 -2.492 1.00 89.19 81 TYR A C 1
ATOM 619 O O . TYR A 1 81 ? -3.827 -9.641 -3.618 1.00 89.19 81 TYR A O 1
ATOM 627 N N . ALA A 1 82 ? -3.595 -9.751 -1.386 1.00 87.31 82 ALA A N 1
ATOM 628 C CA . ALA A 1 82 ? -2.385 -10.565 -1.421 1.00 87.31 82 ALA A CA 1
ATOM 629 C C . ALA A 1 82 ? -2.643 -11.945 -2.051 1.00 87.31 82 ALA A C 1
ATOM 631 O O . ALA A 1 82 ? -1.843 -12.403 -2.865 1.00 87.31 82 ALA A O 1
ATOM 632 N N . VAL A 1 83 ? -3.777 -12.580 -1.735 1.00 91.12 83 VAL A N 1
ATOM 633 C CA . VAL A 1 83 ? -4.188 -13.860 -2.336 1.00 91.12 83 VAL A CA 1
ATOM 634 C C . VAL A 1 83 ? -4.473 -13.698 -3.827 1.00 91.12 83 VAL A C 1
ATOM 636 O O . VAL A 1 83 ? -3.967 -14.480 -4.628 1.00 91.12 83 VAL A O 1
ATOM 639 N N . VAL A 1 84 ? -5.236 -12.675 -4.221 1.00 89.25 84 VAL A N 1
ATOM 640 C CA . VAL A 1 84 ? -5.526 -12.388 -5.637 1.00 89.25 84 VAL A CA 1
ATOM 641 C C . VAL A 1 84 ? -4.235 -12.134 -6.411 1.00 89.25 84 VAL A C 1
ATOM 643 O O . VAL A 1 84 ? -4.044 -12.697 -7.486 1.00 89.25 84 VAL A O 1
ATOM 646 N N . TRP A 1 85 ? -3.320 -11.343 -5.848 1.00 86.62 85 TRP A N 1
ATOM 647 C CA . TRP A 1 85 ? -2.006 -11.095 -6.433 1.00 86.62 85 TRP A CA 1
ATOM 648 C C . TRP A 1 85 ? -1.209 -12.392 -6.601 1.00 86.62 85 TRP A C 1
ATOM 650 O O . TRP A 1 85 ? -0.695 -12.661 -7.685 1.00 86.62 85 TRP A O 1
ATOM 660 N N . PHE A 1 86 ? -1.153 -13.225 -5.559 1.00 85.44 86 PHE A N 1
ATOM 661 C CA . PHE A 1 86 ? -0.445 -14.501 -5.602 1.00 85.44 86 PHE A CA 1
ATOM 662 C C . PHE A 1 86 ? -1.012 -15.427 -6.683 1.00 85.44 86 PHE A C 1
ATOM 664 O O . PHE A 1 86 ? -0.249 -15.999 -7.455 1.00 85.44 86 PHE A O 1
ATOM 671 N N . LEU A 1 87 ? -2.340 -15.535 -6.792 1.00 86.69 87 LEU A N 1
ATOM 672 C CA . LEU A 1 87 ? -2.996 -16.350 -7.817 1.00 86.69 87 LEU A CA 1
ATOM 673 C C . LEU A 1 87 ? -2.776 -15.807 -9.233 1.00 86.69 87 LEU A C 1
ATOM 675 O O . LEU A 1 87 ? -2.588 -16.600 -10.149 1.00 86.69 87 LEU A O 1
ATOM 679 N N . TYR A 1 88 ? -2.765 -14.485 -9.413 1.00 84.38 88 TYR A N 1
ATOM 680 C CA . TYR A 1 88 ? -2.533 -13.857 -10.715 1.00 84.38 88 TYR A CA 1
ATOM 681 C C . TYR A 1 88 ? -1.087 -14.040 -11.195 1.00 84.38 88 TYR A C 1
ATOM 683 O O . TYR A 1 88 ? -0.846 -14.325 -12.364 1.00 84.38 88 TYR A O 1
ATOM 691 N N . PHE A 1 89 ? -0.110 -13.921 -10.292 1.00 81.56 89 PHE A N 1
ATOM 692 C CA . PHE A 1 89 ? 1.311 -14.040 -10.628 1.00 81.56 89 PHE A CA 1
ATOM 693 C C . PHE A 1 89 ? 1.888 -15.449 -10.434 1.00 81.56 89 PHE A C 1
ATOM 695 O O . PHE A 1 89 ? 3.078 -15.641 -10.687 1.00 81.56 89 PHE A O 1
ATOM 702 N N . ARG A 1 90 ? 1.079 -16.447 -10.047 1.00 76.62 90 ARG A N 1
ATOM 703 C CA . ARG A 1 90 ? 1.536 -17.835 -9.841 1.00 76.62 90 ARG A CA 1
ATOM 704 C C . ARG A 1 90 ? 2.220 -18.416 -11.082 1.00 76.62 90 ARG A C 1
ATOM 706 O O . ARG A 1 90 ? 3.246 -19.072 -10.963 1.00 76.62 90 ARG A O 1
ATOM 713 N N . GLU A 1 91 ? 1.686 -18.130 -12.269 1.00 70.88 91 GLU A N 1
ATOM 714 C CA . GLU A 1 91 ? 2.210 -18.642 -13.542 1.00 70.88 91 GLU A CA 1
ATOM 715 C C . GLU A 1 91 ? 3.539 -17.975 -13.903 1.00 70.88 91 GLU A C 1
ATOM 717 O O . GLU A 1 91 ? 4.410 -18.611 -14.472 1.00 70.88 91 GLU A O 1
ATOM 722 N N . SER A 1 92 ? 3.744 -16.726 -13.475 1.00 63.69 92 SER A N 1
ATOM 723 C CA . SER A 1 92 ? 5.019 -16.017 -13.625 1.00 63.69 92 SER A CA 1
ATOM 724 C C . SER A 1 92 ? 6.072 -16.412 -12.575 1.00 63.69 92 SER A C 1
ATOM 726 O O . SER A 1 92 ? 7.209 -15.943 -12.671 1.00 63.69 92 SER A O 1
ATOM 728 N N . LEU A 1 93 ? 5.698 -17.169 -11.537 1.00 62.28 93 LEU A N 1
ATOM 729 C CA . LEU A 1 93 ? 6.583 -17.612 -10.449 1.00 62.28 93 LEU A CA 1
ATOM 730 C C . LEU A 1 93 ? 7.005 -19.081 -10.585 1.00 62.28 93 LEU A C 1
ATOM 732 O O . LEU A 1 93 ? 8.091 -19.426 -10.128 1.00 62.28 93 LEU A O 1
ATOM 736 N N . PHE A 1 94 ? 6.161 -19.927 -11.181 1.00 68.00 94 PHE A N 1
ATOM 737 C CA . PHE A 1 94 ? 6.379 -21.375 -11.299 1.00 68.00 94 PHE A CA 1
ATOM 738 C C . PHE A 1 94 ? 6.436 -21.893 -12.749 1.00 68.00 94 PHE A C 1
ATOM 740 O O . PHE A 1 94 ? 6.534 -23.105 -12.940 1.00 68.00 94 PHE A O 1
ATOM 747 N N . GLY A 1 95 ? 6.363 -21.007 -13.747 1.00 52.16 95 GLY A N 1
ATOM 748 C CA . GLY A 1 95 ? 6.590 -21.296 -15.170 1.00 52.16 95 GLY A CA 1
ATOM 749 C C . GLY A 1 95 ? 7.853 -20.617 -15.677 1.00 52.16 95 GLY A C 1
ATOM 750 O O . GLY A 1 95 ? 8.496 -21.207 -16.569 1.00 52.16 95 GLY A O 1
#

Solvent-accessible surface area (backbone atoms only — not comparable to full-atom values): 5086 Å² total; per-residue (Å²): 140,71,92,79,75,57,37,38,66,58,12,34,52,50,30,46,48,51,26,54,53,42,28,54,52,50,49,53,53,26,49,49,30,43,78,67,70,73,50,85,51,71,58,67,74,57,45,47,52,54,13,56,55,53,47,55,58,60,45,54,54,26,57,80,66,70,24,63,40,18,40,51,22,23,50,53,31,45,51,52,50,52,50,52,50,49,65,70,44,43,62,81,73,79,107

Mean predicted aligned error: 5.92 Å

Secondary structure (DSSP, 8-state):
--TT---HHHHHHHHHHHHHHHHHHHHHHHHHHHHTTSSPPPPHHHHHHHHHHTTHHHHHHHHHTT-HHHHHHHHHHHHHHHHHHHHHHHHHHH-

Foldseek 3Di:
DCLPPLALVLLQVCLQVQLVVQLVVLVVVQVVCVVVVVDHGDDSLVSSVVSLVSLVVVLVVCVVSVSVSSNVSNVVSSVVSVVVSCVVCVVVVPD

Sequence (95 aa):
MLKNRNEIWIGLVVGLLLPFVGYALLLSASDYIINNNLGSGFRPRSLALIAVCLNIIPMNVFMSRGQGQSMRGLLIMTIVYAVVWFLYFRESLFG

Organism: Flavilitoribacter nigricans (strain ATCC 23147 / DSM 23189 / NBRC 102662 / NCIMB 1420 / SS-2) (NCBI:txid1122177)

Radius of gyration: 15.67 Å; Cα contacts (8 Å, |Δi|>4): 92; chains: 1; bounding box: 32×36×41 Å

pLDDT: mean 86.13, std 10.41, range [44.44, 95.12]